Protein AF-A0A7S3I8T2-F1 (afdb_monomer)

Structure (mmCIF, N/CA/C/O backbone):
data_AF-A0A7S3I8T2-F1
#
_entry.id   AF-A0A7S3I8T2-F1
#
loop_
_atom_site.group_PDB
_atom_site.id
_atom_site.type_symbol
_atom_site.label_atom_id
_atom_site.label_alt_id
_atom_site.label_comp_id
_atom_site.label_asym_id
_atom_site.label_entity_id
_atom_site.label_seq_id
_atom_site.pdbx_PDB_ins_code
_atom_site.Cartn_x
_atom_site.Cartn_y
_atom_site.Cartn_z
_atom_site.occupancy
_atom_site.B_iso_or_equiv
_atom_site.auth_seq_id
_atom_site.auth_comp_id
_atom_site.auth_asym_id
_atom_site.auth_atom_id
_atom_site.pdbx_PDB_model_num
ATOM 1 N N . GLN A 1 1 ? -7.202 -4.702 26.003 1.00 79.88 1 GLN A N 1
ATOM 2 C CA . GLN A 1 1 ? -8.181 -5.060 24.951 1.00 79.88 1 GLN A CA 1
ATOM 3 C C . GLN A 1 1 ? -8.087 -4.119 23.748 1.00 79.88 1 GLN A C 1
ATOM 5 O O . GLN A 1 1 ? -7.825 -4.604 22.657 1.00 79.88 1 GLN A O 1
ATOM 10 N N . ASN A 1 2 ? -8.181 -2.798 23.941 1.00 88.44 2 ASN A N 1
ATOM 11 C CA . ASN A 1 2 ? -8.084 -1.801 22.862 1.00 88.44 2 ASN A CA 1
ATOM 12 C C . ASN A 1 2 ? -6.749 -1.814 22.090 1.00 88.44 2 ASN A C 1
ATOM 14 O O . ASN A 1 2 ? -6.755 -1.824 20.864 1.00 88.44 2 ASN A O 1
ATOM 18 N N . SER A 1 3 ? -5.611 -1.911 22.786 1.00 90.62 3 SER A N 1
ATOM 19 C CA . SER A 1 3 ? -4.289 -2.032 22.141 1.00 90.62 3 SER A CA 1
ATOM 20 C C . SER A 1 3 ? -4.180 -3.269 21.232 1.00 90.62 3 SER A C 1
ATOM 22 O O . SER A 1 3 ? -3.669 -3.180 20.121 1.00 90.62 3 SER A O 1
ATOM 24 N N . MET A 1 4 ? -4.743 -4.408 21.647 1.00 94.38 4 MET A N 1
ATOM 25 C CA . MET A 1 4 ? -4.772 -5.624 20.825 1.00 94.38 4 MET A CA 1
ATOM 26 C C . MET A 1 4 ? -5.675 -5.451 19.596 1.00 94.38 4 MET A C 1
ATOM 28 O O . MET A 1 4 ? -5.283 -5.819 18.494 1.00 94.38 4 MET A O 1
ATOM 32 N N . ALA A 1 5 ? -6.847 -4.829 19.765 1.00 94.31 5 ALA A N 1
ATOM 33 C CA . ALA A 1 5 ? -7.750 -4.514 18.659 1.00 94.31 5 ALA A CA 1
ATOM 34 C C . ALA A 1 5 ? -7.094 -3.594 17.617 1.00 94.31 5 ALA A C 1
ATOM 36 O O . ALA A 1 5 ? -7.261 -3.801 16.415 1.00 94.31 5 ALA A O 1
ATOM 37 N N . PHE A 1 6 ? -6.321 -2.604 18.067 1.00 96.62 6 PHE A N 1
ATOM 38 C CA . PHE A 1 6 ? -5.541 -1.727 17.198 1.00 96.62 6 PHE A CA 1
ATOM 39 C C . PHE A 1 6 ? -4.503 -2.506 16.386 1.00 96.62 6 PHE A C 1
ATOM 41 O O . PHE A 1 6 ? -4.461 -2.396 15.159 1.00 96.62 6 PHE A O 1
ATOM 48 N N . GLU A 1 7 ? -3.730 -3.362 17.051 1.00 97.56 7 GLU A N 1
ATOM 49 C CA . GLU A 1 7 ? -2.658 -4.120 16.409 1.00 97.56 7 GLU A CA 1
ATOM 50 C C . GLU A 1 7 ? -3.175 -5.139 15.395 1.00 97.56 7 GLU A C 1
ATOM 52 O O . GLU A 1 7 ? -2.665 -5.232 14.277 1.00 97.56 7 GLU A O 1
ATOM 57 N N . GLU A 1 8 ? -4.257 -5.836 15.733 1.00 97.50 8 GLU A N 1
ATOM 58 C CA . GLU A 1 8 ? -4.956 -6.724 14.808 1.00 97.50 8 GLU A CA 1
ATOM 59 C C . GLU A 1 8 ? -5.521 -5.963 13.600 1.00 97.50 8 GLU A C 1
ATOM 61 O O . GLU A 1 8 ? -5.439 -6.452 12.476 1.00 97.50 8 GLU A O 1
ATOM 66 N N . SER A 1 9 ? -6.042 -4.749 13.794 1.00 97.69 9 SER A N 1
ATOM 67 C CA . SER A 1 9 ? -6.591 -3.938 12.698 1.00 97.69 9 SER A CA 1
ATOM 68 C C . SER A 1 9 ? -5.501 -3.489 11.720 1.00 97.69 9 SER A C 1
ATOM 70 O O . SER A 1 9 ? -5.702 -3.540 10.503 1.00 97.69 9 SER A O 1
ATOM 72 N N . LYS A 1 10 ? -4.306 -3.141 12.220 1.00 98.25 10 LYS A N 1
ATOM 73 C CA . LYS A 1 10 ? -3.132 -2.896 11.364 1.00 98.25 10 LYS A CA 1
ATOM 74 C C . LYS A 1 10 ? -2.742 -4.147 10.580 1.00 98.25 10 LYS A C 1
ATOM 76 O O . LYS A 1 10 ? -2.500 -4.065 9.377 1.00 98.25 10 LYS A O 1
ATOM 81 N N . GLN A 1 11 ? -2.737 -5.315 11.225 1.00 97.75 11 GLN A N 1
ATOM 82 C CA . GLN A 1 11 ? -2.441 -6.580 10.548 1.00 97.75 11 GLN A CA 1
ATOM 83 C C . GLN A 1 11 ? -3.476 -6.926 9.470 1.00 97.75 11 GLN A C 1
ATOM 85 O O . GLN A 1 11 ? -3.091 -7.395 8.398 1.00 97.75 11 GLN A O 1
ATOM 90 N N . VAL A 1 12 ? -4.766 -6.681 9.723 1.00 97.75 12 VAL A N 1
ATOM 91 C CA . VAL A 1 12 ? -5.845 -6.842 8.735 1.00 97.75 12 VAL A CA 1
ATOM 92 C C . VAL A 1 12 ? -5.568 -5.976 7.511 1.00 97.75 12 VAL A C 1
ATOM 94 O O . VAL A 1 12 ? -5.531 -6.502 6.397 1.00 97.75 12 VAL A O 1
ATOM 97 N N . TYR A 1 13 ? -5.286 -4.685 7.715 1.00 98.25 13 TYR A N 1
ATOM 98 C CA . TYR A 1 13 ? -4.941 -3.771 6.628 1.00 98.25 13 TYR A CA 1
ATOM 99 C C . TYR A 1 13 ? -3.741 -4.280 5.820 1.00 98.25 13 TYR A C 1
ATOM 101 O O . TYR A 1 13 ? -3.831 -4.463 4.606 1.00 98.25 13 TYR A O 1
ATOM 109 N N . SER A 1 14 ? -2.623 -4.570 6.494 1.00 96.44 14 SER A N 1
ATOM 110 C CA . SER A 1 14 ? -1.396 -5.016 5.833 1.00 96.44 14 SER A CA 1
ATOM 111 C C . SER A 1 14 ? -1.572 -6.342 5.095 1.00 96.44 14 SER A C 1
ATOM 113 O O . SER A 1 14 ? -0.972 -6.529 4.040 1.00 96.44 14 SER A O 1
ATOM 115 N N . ARG A 1 15 ? -2.379 -7.272 5.617 1.00 96.38 15 ARG A N 1
ATOM 116 C CA . ARG A 1 15 ? -2.640 -8.564 4.969 1.00 96.38 15 ARG A CA 1
ATOM 117 C C . ARG A 1 15 ? -3.411 -8.388 3.665 1.00 96.38 15 ARG A C 1
ATOM 119 O O . ARG A 1 15 ? -3.026 -8.990 2.666 1.00 96.38 15 ARG A O 1
ATOM 126 N N . ILE A 1 16 ? -4.467 -7.575 3.673 1.00 96.25 16 ILE A N 1
ATOM 127 C CA . ILE A 1 16 ? -5.271 -7.312 2.473 1.00 96.25 16 ILE A CA 1
ATOM 128 C C . ILE A 1 16 ? -4.437 -6.538 1.455 1.00 96.25 16 ILE A C 1
ATOM 130 O O . ILE A 1 16 ? -4.403 -6.917 0.290 1.00 96.25 16 ILE A O 1
ATOM 134 N N . LEU A 1 17 ? -3.678 -5.527 1.882 1.00 93.56 17 LEU A N 1
ATOM 135 C CA . LEU A 1 17 ? -2.830 -4.759 0.970 1.00 93.56 17 LEU A CA 1
ATOM 136 C C . LEU A 1 17 ? -1.743 -5.629 0.309 1.00 93.56 17 LEU A C 1
ATOM 138 O O . LEU A 1 17 ? -1.503 -5.514 -0.888 1.00 93.56 17 LEU A O 1
ATOM 142 N N . LYS A 1 18 ? -1.154 -6.576 1.053 1.00 91.00 18 LYS A N 1
ATOM 143 C CA . LYS A 1 18 ? -0.194 -7.569 0.529 1.00 91.00 18 LYS A CA 1
ATOM 144 C C . LYS A 1 18 ? -0.819 -8.635 -0.378 1.00 91.00 18 LYS A C 1
ATOM 146 O O . LYS A 1 18 ? -0.087 -9.438 -0.954 1.00 91.00 18 LYS A O 1
ATOM 151 N N . SER A 1 19 ? -2.146 -8.676 -0.521 1.00 90.88 19 SER A N 1
ATOM 152 C CA . SER A 1 19 ? -2.793 -9.563 -1.497 1.00 90.88 19 SER A CA 1
ATOM 153 C C . SER A 1 19 ? -2.451 -9.182 -2.942 1.00 90.88 19 SER A C 1
ATOM 155 O O . SER A 1 19 ? -2.515 -10.038 -3.826 1.00 90.88 19 SER A O 1
ATOM 157 N N . VAL A 1 20 ? -1.990 -7.945 -3.169 1.00 87.75 20 VAL A N 1
ATOM 158 C CA . VAL A 1 20 ? -1.337 -7.523 -4.411 1.00 87.75 20 VAL A CA 1
ATOM 159 C C . VAL A 1 20 ? 0.015 -8.240 -4.514 1.00 87.75 20 VAL A C 1
ATOM 161 O O . VAL A 1 20 ? 1.042 -7.761 -4.045 1.00 87.75 20 VAL A O 1
ATOM 164 N N . ARG A 1 21 ? 0.007 -9.456 -5.078 1.00 76.56 21 ARG A N 1
ATOM 165 C CA . ARG A 1 21 ? 1.156 -10.382 -5.050 1.00 76.56 21 ARG A CA 1
ATOM 166 C C . ARG A 1 21 ? 2.373 -9.913 -5.853 1.00 76.56 21 ARG A C 1
ATOM 168 O O . ARG A 1 21 ? 3.469 -10.412 -5.609 1.00 76.56 21 ARG A O 1
ATOM 175 N N . LYS A 1 22 ? 2.190 -9.030 -6.837 1.00 87.69 22 LYS A N 1
ATOM 176 C CA . LYS A 1 22 ? 3.260 -8.517 -7.703 1.00 87.69 22 LYS A CA 1
ATOM 177 C C . LYS A 1 22 ? 2.988 -7.074 -8.084 1.00 87.69 22 LYS A C 1
ATOM 179 O O . LYS A 1 22 ? 1.893 -6.778 -8.537 1.00 87.69 22 LYS A O 1
ATOM 184 N N . LEU A 1 23 ? 4.008 -6.238 -7.936 1.00 93.62 23 LEU A N 1
ATOM 185 C CA . LEU A 1 23 ? 4.091 -4.898 -8.508 1.00 93.62 23 LEU A CA 1
ATOM 186 C C . LEU A 1 23 ? 4.990 -4.962 -9.766 1.00 93.62 23 LEU A C 1
ATOM 188 O O . LEU A 1 23 ? 5.879 -5.819 -9.803 1.00 93.62 23 LEU A O 1
ATOM 192 N N . PRO A 1 24 ? 4.809 -4.071 -10.754 1.00 96.25 24 PRO A N 1
ATOM 193 C CA . PRO A 1 24 ? 3.809 -3.010 -10.771 1.00 96.25 24 PRO A CA 1
ATOM 194 C C . PRO A 1 24 ? 2.391 -3.529 -11.061 1.00 96.25 24 PRO A C 1
ATOM 196 O O . PRO A 1 24 ? 2.195 -4.537 -11.734 1.00 96.25 24 PRO A O 1
ATOM 199 N N . VAL A 1 25 ? 1.392 -2.805 -10.567 1.00 95.75 25 VAL A N 1
ATOM 200 C CA . VAL A 1 25 ? -0.022 -2.952 -10.928 1.00 95.75 25 VAL A CA 1
ATOM 201 C C . VAL A 1 25 ? -0.598 -1.613 -11.365 1.00 95.75 25 VAL A C 1
ATOM 203 O O . VAL A 1 25 ? -0.016 -0.550 -11.113 1.00 95.75 25 VAL A O 1
ATOM 206 N N . LYS A 1 26 ? -1.773 -1.658 -11.998 1.00 94.62 26 LYS A N 1
ATOM 207 C CA . LYS A 1 26 ? -2.493 -0.443 -12.372 1.00 94.62 26 LYS A CA 1
ATOM 208 C C . LYS A 1 26 ? -2.874 0.357 -11.117 1.00 94.62 26 LYS A C 1
ATOM 210 O O . LYS A 1 26 ? -3.290 -0.244 -10.120 1.00 94.62 26 LYS A O 1
ATOM 215 N N . PRO A 1 27 ? -2.775 1.697 -11.148 1.00 92.50 27 PRO A N 1
ATOM 216 C CA . PRO A 1 27 ? -3.157 2.542 -10.017 1.00 92.50 27 PRO A CA 1
ATOM 217 C C . PRO A 1 27 ? -4.591 2.303 -9.525 1.00 92.50 27 PRO A C 1
ATOM 219 O O . PRO A 1 27 ? -4.860 2.386 -8.328 1.00 92.50 27 PRO A O 1
ATOM 222 N N . GLU A 1 28 ? -5.511 1.982 -10.433 1.00 94.38 28 GLU A N 1
ATOM 223 C CA . GLU A 1 28 ? -6.919 1.713 -10.139 1.00 94.38 28 GLU A CA 1
ATOM 224 C C . GLU A 1 28 ? -7.091 0.432 -9.316 1.00 94.38 28 GLU A C 1
ATOM 226 O O . GLU A 1 28 ? -7.834 0.434 -8.332 1.00 94.38 28 GLU A O 1
ATOM 231 N N . ASP A 1 29 ? -6.356 -0.625 -9.669 1.00 94.75 29 ASP A N 1
ATOM 232 C CA . ASP A 1 29 ? -6.374 -1.904 -8.955 1.00 94.75 29 ASP A CA 1
ATOM 233 C C . ASP A 1 29 ? -5.795 -1.729 -7.546 1.00 94.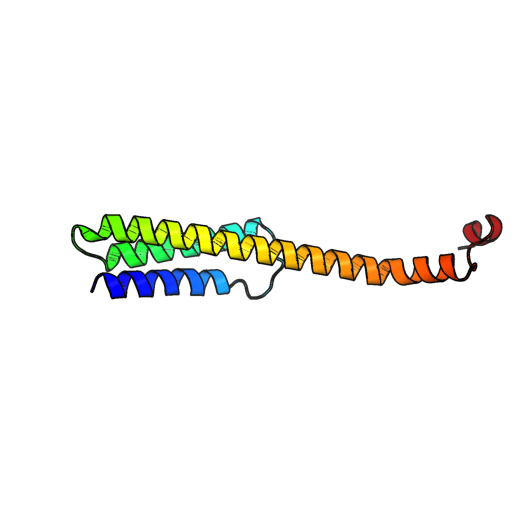75 29 ASP A C 1
ATOM 235 O O . ASP A 1 29 ? -6.395 -2.153 -6.554 1.00 94.75 29 ASP A O 1
ATOM 239 N N . LEU A 1 30 ? -4.671 -1.012 -7.433 1.00 95.25 30 LEU A N 1
ATOM 240 C CA . LEU A 1 30 ? -4.048 -0.707 -6.145 1.00 95.25 30 LEU A CA 1
ATOM 241 C C . LEU A 1 30 ? -4.974 0.132 -5.247 1.00 95.25 30 LEU A C 1
ATOM 243 O O . LEU A 1 30 ? -5.105 -0.136 -4.049 1.00 95.25 30 LEU A O 1
ATOM 247 N N . LYS A 1 31 ? -5.674 1.111 -5.829 1.00 96.25 31 LYS A N 1
ATOM 248 C CA . LYS A 1 31 ? -6.662 1.942 -5.130 1.00 96.25 31 LYS A CA 1
ATOM 249 C C . LYS A 1 31 ? -7.864 1.131 -4.654 1.00 96.25 31 LYS A C 1
ATOM 251 O O . LYS A 1 31 ? -8.372 1.390 -3.560 1.00 96.25 31 LYS A O 1
ATOM 256 N N . MET A 1 32 ? -8.326 0.170 -5.452 1.00 96.19 32 MET A N 1
ATOM 257 C CA . MET A 1 32 ? -9.437 -0.710 -5.091 1.00 96.19 32 MET A CA 1
ATOM 258 C C . MET A 1 32 ? -9.081 -1.573 -3.876 1.00 96.19 32 MET A C 1
ATOM 260 O O . MET A 1 32 ? -9.819 -1.555 -2.890 1.00 96.19 32 MET A O 1
ATOM 264 N N . VAL A 1 33 ? -7.917 -2.230 -3.897 1.00 96.50 33 VAL A N 1
ATOM 265 C CA . VAL A 1 33 ? -7.448 -3.053 -2.770 1.00 96.50 33 VAL A CA 1
ATOM 266 C C . VAL A 1 33 ? -7.210 -2.201 -1.523 1.00 96.50 33 VAL A C 1
ATOM 268 O O . VAL A 1 33 ? -7.594 -2.593 -0.423 1.00 96.50 33 VAL A O 1
ATOM 271 N N . HIS A 1 34 ? -6.641 -1.001 -1.666 1.00 97.56 34 HIS A N 1
ATOM 272 C CA . HIS A 1 34 ? -6.491 -0.077 -0.540 1.00 97.56 34 HIS A CA 1
ATOM 273 C C . HIS A 1 34 ? -7.832 0.301 0.091 1.00 97.56 34 HIS A C 1
ATOM 275 O O . HIS A 1 34 ? -7.949 0.318 1.318 1.00 97.56 34 HIS A O 1
ATOM 281 N N . LYS A 1 35 ? -8.849 0.597 -0.728 1.00 97.88 35 LYS A N 1
ATOM 282 C CA . LYS A 1 35 ? -10.187 0.937 -0.237 1.00 97.88 35 LYS A CA 1
ATOM 283 C C . LYS A 1 35 ? -10.778 -0.217 0.574 1.00 97.88 35 LYS A C 1
ATOM 285 O O . LYS A 1 35 ? -11.258 0.017 1.679 1.00 97.88 35 LYS A O 1
ATOM 290 N N . GLU A 1 36 ? -10.692 -1.441 0.060 1.00 97.62 36 GLU A N 1
ATOM 291 C CA . GLU A 1 36 ? -11.141 -2.649 0.761 1.00 97.62 36 GLU A CA 1
ATOM 292 C C . GLU A 1 36 ? -10.381 -2.862 2.079 1.00 97.62 36 GLU A C 1
ATOM 294 O O . GLU A 1 36 ? -10.996 -3.037 3.134 1.00 97.62 36 GLU A O 1
ATOM 299 N N . ALA A 1 37 ? -9.049 -2.775 2.044 1.00 97.88 37 ALA A N 1
ATOM 300 C CA . ALA A 1 37 ? -8.197 -2.936 3.217 1.00 97.88 37 ALA A CA 1
ATOM 301 C C . ALA A 1 37 ? -8.526 -1.903 4.301 1.00 97.88 37 ALA A C 1
ATOM 303 O O . ALA A 1 37 ? -8.649 -2.248 5.478 1.00 97.88 37 ALA A O 1
ATOM 304 N N . LYS A 1 38 ? -8.689 -0.633 3.905 1.00 98.31 38 LYS A N 1
ATOM 305 C CA . LYS A 1 38 ? -9.028 0.474 4.804 1.00 98.31 38 LYS A CA 1
ATOM 306 C C . LYS A 1 38 ? -10.386 0.256 5.459 1.00 98.31 38 LYS A C 1
ATOM 308 O O . LYS A 1 38 ? -10.476 0.350 6.681 1.00 98.31 38 LYS A O 1
ATOM 313 N N . THR A 1 39 ? -11.421 -0.033 4.671 1.00 98.25 39 THR A N 1
ATOM 314 C CA . THR A 1 39 ? -12.768 -0.285 5.197 1.00 98.25 39 THR A CA 1
ATOM 315 C C . THR A 1 39 ? -12.748 -1.451 6.180 1.00 98.25 39 THR A C 1
ATOM 317 O O . THR A 1 39 ? -13.195 -1.300 7.313 1.00 98.25 39 THR A O 1
ATOM 320 N N . THR A 1 40 ? -12.127 -2.570 5.803 1.00 97.94 40 THR A N 1
ATOM 321 C CA . THR A 1 40 ? -12.086 -3.774 6.645 1.00 97.94 40 THR A CA 1
ATOM 322 C C . THR A 1 40 ? -11.337 -3.538 7.958 1.00 97.94 40 THR A C 1
ATOM 324 O O . THR A 1 40 ? -11.783 -3.979 9.015 1.00 97.94 40 THR A O 1
ATOM 327 N N . ALA A 1 41 ? -10.210 -2.821 7.926 1.00 98.06 41 ALA A N 1
ATOM 328 C CA . ALA A 1 41 ? -9.436 -2.514 9.126 1.00 98.06 41 ALA A CA 1
ATOM 329 C C . ALA A 1 41 ? -10.174 -1.561 10.078 1.00 98.06 41 ALA A C 1
ATOM 331 O O . ALA A 1 41 ? -10.158 -1.775 11.289 1.00 98.06 41 ALA A O 1
ATOM 332 N N . LEU A 1 42 ? -10.846 -0.536 9.541 1.00 97.81 42 LEU A N 1
ATOM 333 C CA . LEU A 1 42 ? -11.635 0.399 10.345 1.00 97.81 42 LEU A CA 1
ATOM 334 C C . LEU A 1 42 ? -12.853 -0.287 10.970 1.00 97.81 42 LEU A C 1
ATOM 336 O O . LEU A 1 42 ? -13.098 -0.108 12.157 1.00 97.81 42 LEU A O 1
ATOM 340 N N . GLU A 1 43 ? -13.569 -1.124 10.217 1.00 97.56 43 GLU A N 1
ATOM 341 C CA . GLU A 1 43 ? -14.679 -1.920 10.754 1.00 97.56 43 GLU A CA 1
ATOM 342 C C . GLU A 1 43 ? -14.216 -2.925 11.814 1.00 97.56 43 GLU A C 1
ATOM 344 O O . GLU A 1 43 ? -14.915 -3.163 12.799 1.00 97.56 43 GLU A O 1
ATOM 349 N N . HIS A 1 44 ? -13.039 -3.527 11.630 1.00 97.38 44 HIS A N 1
ATOM 350 C CA . HIS A 1 44 ? -12.459 -4.432 12.615 1.00 97.38 44 HIS A CA 1
ATOM 351 C C . HIS A 1 44 ? -12.156 -3.702 13.932 1.00 97.38 44 HIS A C 1
ATOM 353 O O . HIS A 1 44 ? -12.509 -4.199 15.005 1.00 97.38 44 HIS A O 1
ATOM 359 N N . LEU A 1 45 ? -11.555 -2.509 13.856 1.00 96.44 45 LEU A N 1
ATOM 360 C CA . LEU A 1 45 ? -11.303 -1.680 15.032 1.00 96.44 45 LEU A CA 1
ATOM 361 C C . LEU A 1 45 ? -12.614 -1.248 15.691 1.00 96.44 45 LEU A C 1
ATOM 363 O O . LEU A 1 45 ? -12.747 -1.357 16.907 1.00 96.44 45 LEU A O 1
ATOM 367 N N . ASP A 1 46 ? -13.590 -0.810 14.896 1.00 95.38 46 ASP A N 1
ATOM 368 C CA . ASP A 1 46 ? -14.880 -0.317 15.376 1.00 95.38 46 ASP A CA 1
ATOM 369 C C . ASP A 1 46 ? -15.637 -1.358 16.214 1.00 95.38 46 ASP A C 1
ATOM 371 O O . ASP A 1 46 ? -16.198 -1.019 17.260 1.00 95.38 46 ASP A O 1
ATOM 375 N N . LYS A 1 47 ? -15.574 -2.630 15.795 1.00 95.19 47 LYS A N 1
ATOM 376 C CA . LYS A 1 47 ? -16.210 -3.769 16.473 1.00 95.19 47 LYS A CA 1
ATOM 377 C C . LYS A 1 47 ? -15.504 -4.198 17.761 1.00 95.19 47 LYS A C 1
ATOM 379 O O . LYS A 1 47 ? -16.149 -4.790 18.623 1.00 95.19 47 LYS A O 1
ATOM 384 N N . LYS A 1 48 ? -14.190 -3.978 17.880 1.00 94.38 48 LYS A N 1
ATOM 385 C CA . LYS A 1 48 ? -13.381 -4.520 18.989 1.00 94.38 48 LYS A CA 1
ATOM 386 C C . LYS A 1 48 ? -12.924 -3.481 20.010 1.00 94.38 48 LYS A C 1
ATOM 388 O O . LYS A 1 48 ? -12.732 -3.837 21.173 1.00 94.38 48 LYS A O 1
ATOM 393 N N . ALA A 1 49 ? -12.707 -2.239 19.589 1.00 93.38 49 ALA A N 1
ATOM 394 C CA . ALA A 1 49 ? -12.326 -1.153 20.479 1.00 93.38 49 ALA A CA 1
ATOM 395 C C . ALA A 1 49 ? -13.559 -0.591 21.194 1.00 93.38 49 ALA A C 1
ATOM 397 O O . ALA A 1 49 ? -14.616 -0.405 20.591 1.00 93.38 49 ALA A O 1
ATOM 398 N N . VAL A 1 50 ? -13.413 -0.300 22.484 1.00 91.50 50 VAL A N 1
ATOM 399 C CA . VAL A 1 50 ? -14.489 0.201 23.348 1.00 91.50 50 VAL A CA 1
ATOM 400 C C . VAL A 1 50 ? -14.021 1.408 24.161 1.00 91.50 50 VAL A C 1
ATOM 402 O O . VAL A 1 50 ? -12.831 1.552 24.443 1.00 91.50 50 VAL A O 1
ATOM 405 N N . GLY A 1 51 ? -14.963 2.260 24.567 1.00 91.00 51 GLY A N 1
ATOM 406 C CA . GLY A 1 51 ? -14.690 3.423 25.416 1.00 91.00 51 GLY A CA 1
ATOM 407 C C . GLY A 1 51 ? -14.090 4.625 24.677 1.00 91.00 51 GLY A C 1
ATOM 408 O O . GLY A 1 51 ? -14.067 4.681 23.448 1.00 91.00 51 GLY A O 1
ATOM 409 N N . GLU A 1 52 ? -13.623 5.604 25.451 1.00 86.12 52 GLU A N 1
ATOM 410 C CA . GLU A 1 52 ? -13.198 6.927 24.962 1.00 86.12 52 GLU A CA 1
ATOM 411 C C . GLU A 1 52 ? -11.942 6.877 24.073 1.00 86.12 52 GLU A C 1
ATOM 413 O O . GLU A 1 52 ? -11.808 7.659 23.131 1.00 86.12 52 GLU A O 1
ATOM 418 N N . GLU A 1 53 ? -11.066 5.889 24.284 1.00 90.69 53 GLU A N 1
ATOM 419 C CA . GLU A 1 53 ? -9.846 5.681 23.488 1.00 90.69 53 GLU A CA 1
ATOM 420 C C . GLU A 1 53 ? -10.130 5.317 22.020 1.00 90.69 53 GLU A C 1
ATOM 422 O O . GLU A 1 53 ? -9.265 5.468 21.156 1.00 90.69 53 GLU A O 1
ATOM 427 N N . LYS A 1 54 ? -11.343 4.844 21.702 1.00 92.44 54 LYS A N 1
ATOM 428 C CA . LYS A 1 54 ? -11.716 4.385 20.356 1.00 92.44 54 LYS A CA 1
ATOM 429 C C . LYS A 1 54 ? -11.509 5.463 19.290 1.00 92.44 54 LYS A C 1
ATOM 431 O O . LYS A 1 54 ? -11.024 5.160 18.197 1.00 92.44 54 LYS A O 1
ATOM 436 N N . LEU A 1 55 ? -11.855 6.715 19.594 1.00 92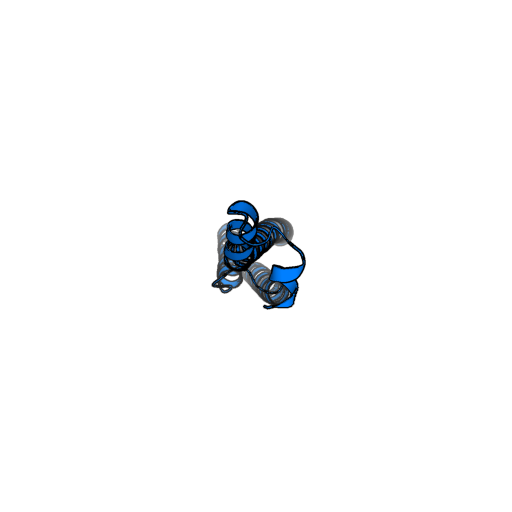.81 55 LEU A N 1
ATOM 437 C CA . LEU A 1 55 ? -11.693 7.834 18.660 1.00 92.81 55 LEU A CA 1
ATOM 438 C C . LEU A 1 55 ? -10.215 8.115 18.375 1.00 92.81 55 LEU A C 1
ATOM 440 O O . LEU A 1 55 ? -9.833 8.293 17.216 1.00 92.81 55 LEU A O 1
ATOM 444 N N . GLN A 1 56 ? -9.377 8.088 19.413 1.00 95.12 56 GLN A N 1
ATOM 445 C CA . GLN A 1 56 ? -7.937 8.272 19.271 1.00 95.12 56 GLN A CA 1
ATOM 446 C C . GLN A 1 56 ? -7.321 7.146 18.432 1.00 95.12 56 GLN A C 1
ATOM 448 O O . GLN A 1 56 ? -6.642 7.421 17.443 1.00 95.12 56 GLN A O 1
ATOM 453 N N . LEU A 1 57 ? -7.635 5.888 18.747 1.00 96.12 57 LEU A N 1
ATOM 454 C CA . LEU A 1 57 ? -7.122 4.728 18.012 1.00 96.12 57 LEU A CA 1
ATOM 455 C C . LEU A 1 57 ? -7.580 4.709 16.550 1.00 96.12 57 LEU A C 1
ATOM 457 O O . LEU A 1 57 ? -6.825 4.310 15.668 1.00 96.12 57 LEU A O 1
ATOM 461 N N . THR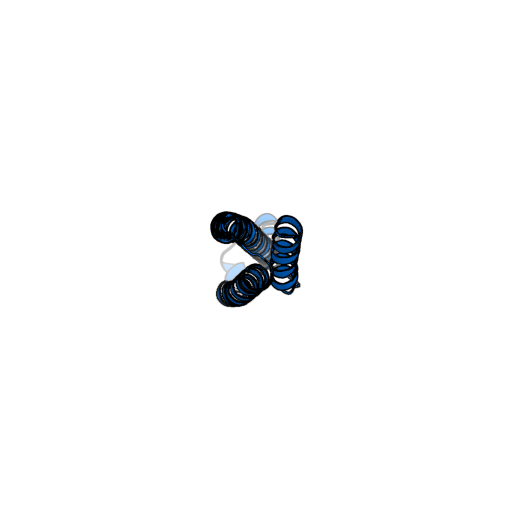 A 1 58 ? -8.796 5.178 16.263 1.00 95.88 58 THR A N 1
ATOM 462 C CA . THR A 1 58 ? -9.296 5.307 14.885 1.00 95.88 58 THR A CA 1
ATOM 463 C C . THR A 1 58 ? -8.499 6.349 14.099 1.00 95.88 58 THR A C 1
ATOM 465 O O . THR A 1 58 ? -8.157 6.131 12.932 1.00 95.88 58 THR A O 1
ATOM 468 N N . SER A 1 59 ? -8.160 7.471 14.740 1.00 96.88 59 SER A N 1
ATOM 469 C CA . SER A 1 59 ? -7.303 8.507 14.152 1.00 96.88 59 SER A CA 1
ATOM 470 C C . SER A 1 59 ? -5.895 7.976 13.878 1.00 96.88 59 SER A C 1
ATOM 472 O O . SER A 1 59 ? -5.386 8.108 12.763 1.00 96.88 59 SER A O 1
ATOM 474 N N . GLU A 1 60 ? -5.290 7.295 14.853 1.00 97.69 60 GLU A N 1
ATOM 475 C CA . GLU A 1 60 ? -3.970 6.674 14.710 1.00 97.69 60 GLU A CA 1
ATOM 476 C C . GLU A 1 60 ? -3.954 5.599 13.615 1.00 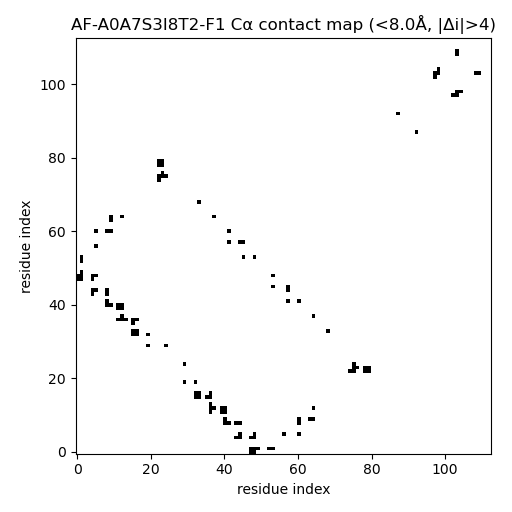97.69 60 GLU A C 1
ATOM 478 O O . GLU A 1 60 ? -3.037 5.565 12.792 1.00 97.69 60 GLU A O 1
ATOM 483 N N . LEU A 1 61 ? -5.002 4.775 13.526 1.00 98.06 61 LEU A N 1
ATOM 484 C CA . LEU A 1 61 ? -5.118 3.745 12.493 1.00 98.06 61 LEU A CA 1
ATOM 485 C C . LEU A 1 61 ? -5.233 4.383 11.107 1.00 98.06 61 LEU A C 1
ATOM 487 O O . LEU A 1 61 ? -4.620 3.915 10.151 1.00 98.06 61 LEU A O 1
ATOM 491 N N . THR A 1 62 ? -5.979 5.482 10.993 1.00 97.88 62 THR A N 1
ATOM 492 C CA . THR A 1 62 ? -6.116 6.218 9.732 1.00 97.88 62 THR A CA 1
ATOM 493 C C . THR A 1 62 ? -4.779 6.798 9.267 1.00 97.88 62 THR A C 1
ATOM 495 O O . THR A 1 62 ? -4.480 6.729 8.074 1.00 97.88 62 THR A O 1
ATOM 498 N N . LYS A 1 63 ? -3.955 7.315 10.191 1.00 98.31 63 LYS A N 1
ATOM 499 C CA . LYS A 1 63 ? -2.591 7.778 9.883 1.00 98.31 63 LYS A CA 1
ATOM 500 C C . LYS A 1 63 ? -1.709 6.632 9.393 1.00 98.31 63 LYS A C 1
ATOM 502 O O . LYS A 1 63 ? -1.154 6.725 8.302 1.00 98.31 63 LYS A O 1
ATOM 507 N N . PHE A 1 64 ? -1.680 5.520 10.129 1.00 98.19 64 PHE A N 1
ATOM 508 C CA . PHE A 1 64 ? -0.940 4.318 9.735 1.00 98.19 64 PHE A CA 1
ATOM 509 C C . PHE A 1 64 ? -1.337 3.816 8.336 1.00 98.19 64 PHE A C 1
ATOM 511 O O . PHE A 1 64 ? -0.479 3.460 7.527 1.00 98.19 64 PHE A O 1
ATOM 518 N N . ILE A 1 65 ? -2.639 3.797 8.034 1.00 98.31 65 ILE A N 1
ATOM 519 C CA . ILE A 1 65 ? -3.175 3.393 6.728 1.00 98.31 65 ILE A CA 1
ATOM 520 C C . ILE A 1 65 ? -2.669 4.318 5.616 1.00 98.31 65 ILE A C 1
ATOM 522 O O . ILE A 1 65 ? -2.269 3.829 4.559 1.00 98.31 65 ILE A O 1
ATOM 526 N N . ALA A 1 66 ? -2.688 5.635 5.843 1.00 98.06 66 ALA A N 1
ATOM 527 C CA . ALA A 1 66 ? -2.231 6.619 4.868 1.00 98.06 66 ALA A CA 1
ATOM 528 C C . ALA A 1 66 ? -0.731 6.467 4.573 1.00 98.06 66 ALA A C 1
ATOM 530 O O . ALA A 1 66 ? -0.350 6.358 3.410 1.00 98.06 66 ALA A O 1
ATOM 531 N N . GLU A 1 67 ? 0.097 6.374 5.615 1.00 98.06 67 GLU A N 1
ATOM 532 C CA . GLU A 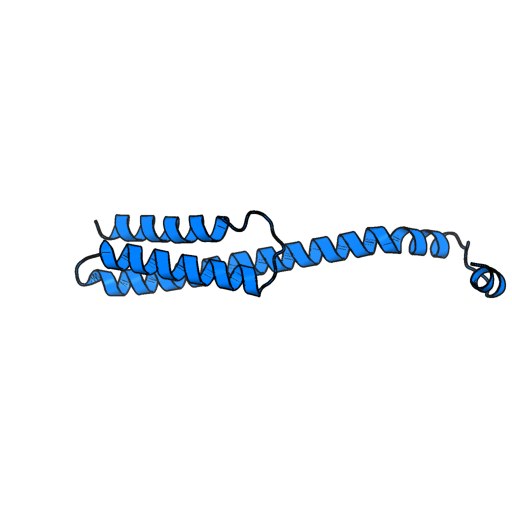1 67 ? 1.549 6.178 5.498 1.00 98.06 67 GLU A CA 1
ATOM 533 C C . GLU A 1 67 ? 1.887 4.863 4.786 1.00 98.06 67 GLU A C 1
ATOM 535 O O . GLU A 1 67 ? 2.685 4.833 3.850 1.00 98.06 67 GLU A O 1
ATOM 540 N N . SER A 1 68 ? 1.217 3.775 5.171 1.00 96.56 68 SER A N 1
ATOM 541 C CA . SER A 1 68 ? 1.419 2.465 4.551 1.00 96.56 68 SER A CA 1
ATOM 542 C C . SER A 1 68 ? 1.016 2.457 3.075 1.00 96.56 68 SER A C 1
ATOM 544 O O . SER A 1 68 ?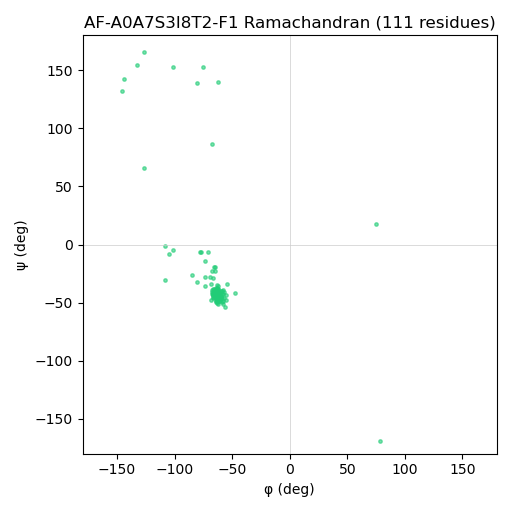 1.674 1.821 2.256 1.00 96.56 68 SER A O 1
ATOM 546 N N . TYR A 1 69 ? -0.074 3.145 2.719 1.00 97.31 69 TYR A N 1
ATOM 547 C CA . TYR A 1 69 ? -0.499 3.245 1.325 1.00 97.31 69 TYR A CA 1
ATOM 548 C C . TYR A 1 69 ? 0.479 4.066 0.484 1.00 97.31 69 TYR A C 1
ATOM 550 O O . TYR A 1 69 ? 0.768 3.689 -0.650 1.00 97.31 69 TYR A O 1
ATOM 558 N N . GLU A 1 70 ? 1.013 5.155 1.040 1.00 97.50 70 GLU A N 1
ATOM 559 C CA . GLU A 1 70 ? 2.044 5.953 0.377 1.00 97.50 70 GLU A CA 1
ATOM 560 C C . GLU A 1 70 ? 3.281 5.112 0.055 1.00 97.50 70 GLU A C 1
ATOM 562 O O . GLU A 1 70 ? 3.737 5.111 -1.086 1.00 97.50 70 GLU A O 1
ATOM 567 N N . GLY A 1 71 ? 3.752 4.316 1.021 1.00 95.56 71 GLY A N 1
ATOM 568 C CA . GLY A 1 71 ? 4.873 3.399 0.814 1.00 95.56 71 GLY A CA 1
ATOM 569 C C . GLY A 1 71 ? 4.645 2.444 -0.361 1.00 95.56 71 GLY A C 1
ATOM 570 O O . GLY A 1 71 ? 5.489 2.342 -1.250 1.00 95.56 71 GLY A O 1
ATOM 571 N N . VAL A 1 72 ? 3.469 1.813 -0.435 1.00 95.56 72 VAL A N 1
ATOM 572 C CA . VAL A 1 72 ? 3.156 0.877 -1.530 1.00 95.56 72 VAL A CA 1
ATOM 573 C C . VAL A 1 72 ? 3.023 1.583 -2.883 1.00 95.56 72 VAL A C 1
ATOM 575 O O . VAL A 1 72 ? 3.420 1.015 -3.900 1.00 95.56 72 VAL A O 1
ATOM 578 N N . LYS A 1 73 ? 2.518 2.823 -2.937 1.00 96.31 73 LYS A N 1
ATOM 579 C CA . LYS A 1 73 ? 2.505 3.601 -4.190 1.00 96.31 73 LYS A CA 1
ATOM 580 C C . LYS A 1 73 ? 3.921 3.861 -4.700 1.00 96.31 73 LYS A C 1
ATOM 582 O O . LYS A 1 73 ? 4.183 3.630 -5.878 1.00 96.31 73 LYS A O 1
ATOM 587 N N . ILE A 1 74 ? 4.831 4.269 -3.815 1.00 96.50 74 ILE A N 1
ATOM 588 C CA . ILE A 1 74 ? 6.240 4.508 -4.156 1.00 96.50 74 ILE A CA 1
ATOM 589 C C . ILE A 1 74 ? 6.897 3.217 -4.663 1.00 96.50 74 ILE A C 1
ATOM 591 O O . ILE A 1 74 ? 7.585 3.225 -5.686 1.00 96.50 74 ILE A O 1
ATOM 595 N N . GLU A 1 75 ? 6.662 2.088 -3.989 1.00 95.38 75 GLU A N 1
ATOM 596 C CA . GLU A 1 75 ? 7.151 0.779 -4.438 1.00 95.38 75 GLU A CA 1
ATOM 597 C C . GLU A 1 75 ? 6.598 0.403 -5.821 1.00 95.38 75 GLU A C 1
ATOM 599 O O . GLU A 1 75 ? 7.347 -0.069 -6.679 1.00 95.38 75 GLU A O 1
ATOM 604 N N . ASN A 1 76 ? 5.309 0.660 -6.067 1.00 96.38 76 ASN A N 1
ATOM 605 C CA . ASN A 1 76 ? 4.646 0.380 -7.340 1.00 96.38 76 ASN A CA 1
ATOM 606 C C . ASN A 1 76 ? 5.233 1.212 -8.488 1.00 96.38 76 ASN A C 1
ATOM 608 O O . ASN A 1 76 ? 5.534 0.678 -9.556 1.00 96.38 76 ASN A O 1
ATOM 612 N N . GLU A 1 77 ? 5.437 2.511 -8.265 1.00 96.31 77 GLU A N 1
ATOM 613 C CA . GLU A 1 77 ? 6.059 3.414 -9.237 1.00 96.31 77 GLU A CA 1
ATOM 614 C C . GLU A 1 77 ? 7.508 3.018 -9.534 1.00 96.31 77 GLU A C 1
ATOM 616 O O . GLU A 1 77 ? 7.924 2.984 -10.695 1.00 96.31 77 GLU A O 1
ATOM 621 N N . SER A 1 78 ? 8.271 2.657 -8.499 1.00 96.62 78 SER A N 1
ATOM 622 C CA . SER A 1 78 ? 9.647 2.178 -8.639 1.00 96.62 78 SER A CA 1
ATOM 623 C C . SER A 1 78 ? 9.721 0.886 -9.462 1.00 96.62 78 SER A C 1
ATOM 625 O O . SER A 1 78 ? 10.532 0.781 -10.388 1.00 96.62 78 SER A O 1
ATOM 627 N N . ALA A 1 79 ? 8.831 -0.074 -9.187 1.00 96.19 79 ALA A N 1
ATOM 628 C CA . ALA A 1 79 ? 8.722 -1.313 -9.952 1.00 96.19 79 ALA A CA 1
ATOM 629 C C . ALA A 1 79 ? 8.362 -1.038 -11.422 1.00 96.19 79 ALA A C 1
ATOM 631 O O . ALA A 1 79 ? 9.021 -1.563 -12.318 1.00 96.19 79 ALA A O 1
ATOM 632 N N . CYS A 1 80 ? 7.400 -0.145 -11.672 1.00 96.50 80 CYS A N 1
ATOM 633 C CA . CYS A 1 80 ? 7.007 0.275 -13.019 1.00 96.50 80 CYS A CA 1
ATOM 634 C C . CYS A 1 80 ? 8.181 0.893 -13.784 1.00 96.50 80 CYS A C 1
ATOM 636 O O . CYS A 1 80 ? 8.506 0.471 -14.893 1.00 96.50 80 CYS A O 1
ATOM 638 N N . LYS A 1 81 ? 8.895 1.838 -13.162 1.00 96.56 81 LYS A N 1
ATOM 639 C CA . LYS A 1 81 ? 10.079 2.465 -13.758 1.00 96.56 81 LYS A CA 1
ATOM 640 C C . LYS A 1 81 ? 11.143 1.431 -14.117 1.00 96.56 81 LYS A C 1
ATOM 642 O O . LYS A 1 81 ? 11.738 1.519 -15.189 1.00 96.56 81 LYS A O 1
ATOM 647 N N . LYS A 1 82 ? 11.386 0.456 -13.238 1.00 96.69 82 LYS A N 1
ATOM 648 C CA . LYS A 1 82 ? 12.348 -0.622 -13.483 1.00 96.69 82 LYS A CA 1
ATOM 649 C C . LYS A 1 82 ? 11.941 -1.482 -14.680 1.00 96.69 82 LYS A C 1
ATOM 651 O O . LYS A 1 82 ? 12.789 -1.744 -15.527 1.00 96.69 82 LYS A O 1
ATOM 656 N N . GLU A 1 83 ? 10.676 -1.889 -14.773 1.00 95.44 83 GLU A N 1
ATOM 657 C CA . GLU A 1 83 ? 10.192 -2.673 -15.917 1.00 95.44 83 GLU A CA 1
ATOM 658 C C . GLU A 1 83 ? 10.277 -1.888 -17.228 1.00 95.44 83 GLU A C 1
ATOM 660 O O . GLU A 1 83 ? 10.785 -2.414 -18.216 1.00 95.44 83 GLU A O 1
ATOM 665 N N . CYS A 1 84 ? 9.903 -0.605 -17.226 1.00 94.69 84 CYS A N 1
ATOM 666 C CA . CYS A 1 84 ? 10.055 0.263 -18.394 1.00 94.69 84 CYS A CA 1
ATOM 667 C C . CYS A 1 84 ? 11.520 0.388 -18.836 1.00 94.69 84 CYS A C 1
ATOM 669 O O . CYS A 1 84 ? 11.822 0.261 -20.020 1.00 94.69 84 CYS A O 1
ATOM 671 N N . LEU A 1 85 ? 12.448 0.613 -17.901 1.00 94.88 85 LEU A N 1
ATOM 672 C CA . LEU A 1 85 ? 13.877 0.703 -18.217 1.00 94.88 85 LEU A CA 1
ATOM 673 C C . LEU A 1 85 ? 14.430 -0.616 -18.763 1.00 94.88 85 LEU A C 1
ATOM 675 O O . LEU A 1 85 ? 15.218 -0.595 -19.708 1.00 94.88 85 LEU A O 1
ATOM 679 N N . ASN A 1 86 ? 14.011 -1.750 -18.199 1.00 94.12 86 ASN A N 1
ATOM 680 C CA . ASN A 1 86 ? 14.401 -3.067 -18.697 1.00 94.12 86 ASN A CA 1
ATOM 681 C C . ASN A 1 86 ? 13.887 -3.289 -20.120 1.00 94.12 86 ASN A C 1
ATOM 683 O O . ASN A 1 86 ? 14.677 -3.637 -20.992 1.00 94.12 86 ASN A O 1
ATOM 687 N N . TYR A 1 87 ? 12.610 -2.995 -20.375 1.00 93.88 87 TYR A N 1
ATOM 688 C CA . TYR A 1 87 ? 12.021 -3.092 -21.707 1.00 93.88 87 TYR A CA 1
ATOM 689 C C . TYR A 1 87 ? 12.775 -2.226 -22.723 1.00 93.88 87 TYR A C 1
ATOM 691 O O . TYR A 1 87 ? 13.119 -2.694 -23.809 1.00 93.88 87 TYR A O 1
ATOM 699 N N . LEU A 1 88 ? 13.081 -0.972 -22.371 1.00 92.75 88 LEU A N 1
ATOM 700 C CA . LEU A 1 88 ? 13.857 -0.088 -23.240 1.00 92.75 88 LEU A CA 1
ATOM 701 C C . LEU A 1 88 ? 15.255 -0.657 -23.506 1.00 92.75 88 LEU A C 1
ATOM 703 O O . LEU A 1 88 ? 15.704 -0.694 -24.647 1.00 92.75 88 LEU A O 1
ATOM 707 N N . LYS A 1 89 ? 15.942 -1.151 -22.476 1.00 91.25 89 LYS A N 1
ATOM 708 C CA . LYS A 1 89 ? 17.267 -1.749 -22.642 1.00 91.25 89 LYS A CA 1
ATOM 709 C C . LYS A 1 89 ? 17.221 -2.973 -23.557 1.00 91.25 89 LYS A C 1
ATOM 711 O O . LYS A 1 89 ? 18.054 -3.091 -24.447 1.00 91.25 89 LYS A O 1
ATOM 716 N N . GLU A 1 90 ? 16.257 -3.864 -23.374 1.00 89.69 90 GLU A N 1
ATOM 717 C CA . GLU A 1 90 ? 16.121 -5.077 -24.185 1.00 89.69 90 GLU A CA 1
ATOM 718 C C . GLU A 1 90 ? 15.834 -4.753 -25.655 1.00 89.69 90 GLU A C 1
ATOM 720 O O . GLU A 1 90 ? 16.497 -5.285 -26.540 1.00 89.69 90 GLU A O 1
ATOM 725 N N . ASN A 1 91 ? 14.914 -3.827 -25.927 1.00 88.06 91 ASN A N 1
ATOM 726 C CA . ASN A 1 91 ? 14.488 -3.540 -27.298 1.00 88.06 91 ASN A CA 1
ATOM 727 C C . ASN A 1 91 ? 15.457 -2.625 -28.056 1.00 88.06 91 ASN A C 1
ATOM 729 O O . ASN A 1 91 ? 15.614 -2.763 -29.268 1.00 88.06 91 ASN A O 1
ATOM 733 N N . PHE A 1 92 ? 16.128 -1.705 -27.361 1.00 87.06 92 PHE A N 1
ATOM 734 C CA . PHE A 1 92 ? 16.975 -0.698 -28.003 1.00 87.06 92 PHE A CA 1
ATOM 735 C C . PHE A 1 92 ? 18.478 -0.976 -27.877 1.00 87.06 92 PHE A C 1
ATOM 737 O O . PHE A 1 92 ? 19.258 -0.319 -28.562 1.00 87.06 92 PHE A O 1
ATOM 744 N N . SER A 1 93 ? 18.906 -1.968 -27.085 1.00 82.81 93 SER A N 1
ATOM 745 C CA . SER A 1 93 ? 20.324 -2.371 -27.007 1.00 82.81 93 SER A CA 1
ATOM 746 C C . SER A 1 93 ? 20.880 -2.804 -28.361 1.00 82.81 93 SER A C 1
ATOM 748 O O . SER A 1 93 ? 21.957 -2.363 -28.744 1.00 82.81 93 SER A O 1
ATOM 750 N N . SER A 1 94 ? 20.116 -3.582 -29.130 1.00 73.38 94 SER A N 1
ATOM 751 C CA . SER A 1 94 ? 20.528 -4.029 -30.467 1.00 73.38 94 SER A CA 1
ATOM 752 C C . SER A 1 94 ? 20.682 -2.870 -31.464 1.00 73.38 94 SER A C 1
ATOM 754 O O . SER A 1 94 ? 21.603 -2.864 -32.280 1.00 73.38 94 SER A O 1
ATOM 756 N N . ILE A 1 95 ? 19.811 -1.857 -31.383 1.00 74.94 95 ILE A N 1
ATOM 757 C CA . ILE A 1 95 ? 19.916 -0.628 -32.181 1.00 74.94 95 ILE A CA 1
ATOM 758 C C . ILE A 1 95 ? 21.163 0.149 -31.756 1.00 74.94 95 ILE A C 1
ATOM 760 O O . ILE A 1 95 ? 21.945 0.574 -32.605 1.00 74.94 95 ILE A O 1
ATOM 764 N N . GLN A 1 96 ? 21.383 0.286 -30.449 1.00 75.81 96 GLN A N 1
ATOM 765 C CA . GLN A 1 96 ? 22.544 0.973 -29.897 1.00 75.81 96 GLN A CA 1
ATOM 766 C C . GLN A 1 96 ? 23.859 0.301 -30.327 1.00 75.81 96 GLN A C 1
ATOM 768 O O . GLN A 1 96 ? 24.773 0.991 -30.763 1.00 75.81 96 GLN A O 1
ATOM 773 N N . GLU A 1 97 ? 23.940 -1.030 -30.305 1.00 76.44 97 GLU A N 1
ATOM 774 C CA . GLU A 1 9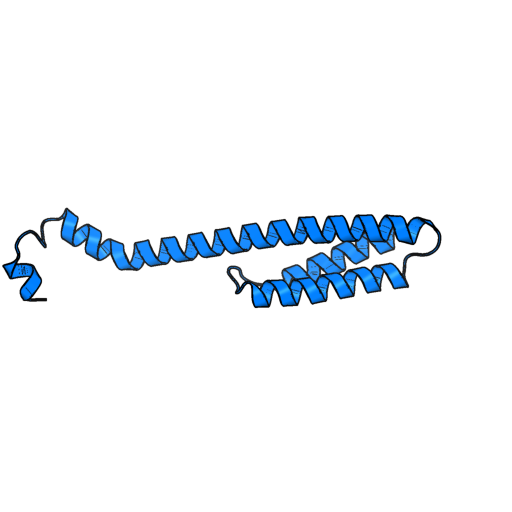7 ? 25.109 -1.787 -30.773 1.00 76.44 97 GLU A CA 1
ATOM 775 C C . GLU A 1 97 ? 25.362 -1.616 -32.278 1.00 76.44 97 GLU A C 1
ATOM 777 O O . GLU A 1 97 ? 26.505 -1.417 -32.696 1.00 76.44 97 GLU A O 1
ATOM 782 N N . LYS A 1 98 ? 24.314 -1.636 -33.111 1.00 68.75 98 LYS A N 1
ATOM 783 C CA . LYS A 1 98 ? 24.439 -1.428 -34.566 1.00 68.75 98 LYS A CA 1
ATOM 784 C C . LYS A 1 98 ? 24.899 -0.013 -34.922 1.00 68.75 98 LYS A C 1
ATOM 786 O O . LYS A 1 98 ? 25.719 0.147 -35.824 1.00 68.75 98 LYS A O 1
ATOM 791 N N . VAL A 1 99 ? 24.418 0.996 -34.196 1.00 73.31 99 VAL A N 1
ATOM 792 C CA . VAL A 1 99 ? 24.869 2.389 -34.347 1.00 73.31 99 VAL A CA 1
ATOM 793 C C . VAL A 1 99 ? 26.313 2.544 -33.860 1.00 73.31 99 VAL A C 1
ATOM 795 O O . VAL A 1 99 ? 27.146 3.090 -34.575 1.00 73.31 99 VAL A O 1
ATOM 798 N N . SER A 1 100 ? 26.652 2.023 -32.676 1.00 73.75 100 SER A N 1
ATOM 799 C CA . SER A 1 100 ? 27.998 2.159 -32.097 1.00 73.75 100 SER A CA 1
ATOM 800 C C . SER A 1 100 ? 29.082 1.367 -32.835 1.00 73.75 100 SER A C 1
ATOM 802 O O . SER A 1 100 ? 30.238 1.779 -32.825 1.00 73.75 100 SER A O 1
ATOM 804 N N . SER A 1 101 ? 28.735 0.258 -33.493 1.00 76.81 101 SER A N 1
ATOM 805 C CA . SER A 1 101 ? 29.661 -0.525 -34.331 1.00 76.81 101 SER A CA 1
ATOM 806 C C . SER A 1 101 ? 29.912 0.086 -35.714 1.00 76.81 101 SER A C 1
ATOM 808 O O . SER A 1 101 ? 30.757 -0.413 -36.453 1.00 76.81 101 SER A O 1
ATOM 810 N N . GLY A 1 102 ? 29.197 1.158 -36.0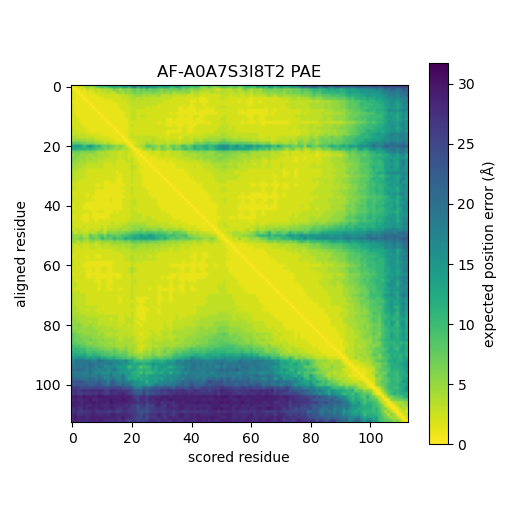76 1.00 65.50 102 GLY A N 1
ATOM 811 C CA . GLY A 1 102 ? 29.311 1.793 -37.386 1.00 65.50 102 GLY A CA 1
ATOM 812 C C . GLY A 1 102 ? 28.643 1.019 -38.528 1.00 65.50 102 GLY A C 1
ATOM 813 O O . GLY A 1 102 ? 28.926 1.282 -39.693 1.00 65.50 102 GLY A O 1
ATOM 814 N N . THR A 1 103 ? 27.748 0.080 -38.204 1.00 60.09 103 THR A N 1
ATOM 815 C CA . THR A 1 103 ? 26.997 -0.722 -39.189 1.00 60.09 103 THR A CA 1
ATOM 816 C C . THR A 1 103 ? 25.901 0.097 -39.891 1.00 60.09 103 THR A C 1
ATOM 818 O O . THR A 1 103 ? 25.357 -0.327 -40.902 1.00 60.09 103 THR A O 1
ATOM 821 N N . VAL A 1 104 ? 25.557 1.277 -39.361 1.00 59.41 104 VAL A N 1
ATOM 822 C CA . VAL A 1 104 ? 24.540 2.186 -39.918 1.00 59.41 104 VAL A CA 1
ATOM 823 C C . VAL A 1 104 ? 25.167 3.570 -40.103 1.00 59.41 104 VAL A C 1
ATOM 825 O O . VAL A 1 104 ? 24.833 4.518 -39.400 1.00 59.41 104 VAL A O 1
ATOM 828 N N . ASN A 1 105 ? 26.147 3.673 -41.003 1.00 58.78 105 ASN A N 1
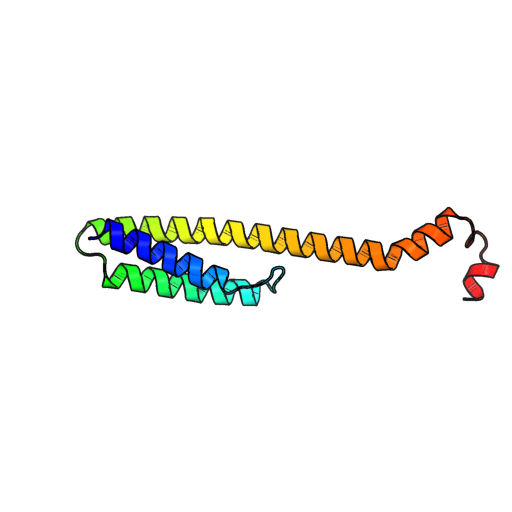ATOM 829 C CA . ASN A 1 105 ? 26.930 4.901 -41.205 1.00 58.78 105 ASN A CA 1
ATOM 830 C C . ASN A 1 105 ? 26.617 5.625 -42.523 1.00 58.78 105 ASN A C 1
ATOM 832 O O . ASN A 1 105 ? 27.188 6.685 -42.788 1.00 58.78 105 ASN A O 1
ATOM 836 N N . SER A 1 106 ? 25.717 5.094 -43.357 1.00 56.31 106 SER A N 1
ATOM 837 C CA . SER A 1 106 ? 25.335 5.736 -44.615 1.00 56.31 106 SER A CA 1
ATOM 838 C C . SER A 1 106 ? 23.851 5.542 -44.960 1.00 56.31 106 SER A C 1
ATOM 840 O O . SER A 1 106 ? 23.279 4.477 -44.734 1.00 56.31 106 SER A O 1
ATOM 842 N N . LEU A 1 107 ? 23.229 6.587 -45.530 1.00 55.12 107 LEU A N 1
ATOM 843 C CA . LEU A 1 107 ? 21.829 6.591 -45.999 1.00 55.12 107 LEU A CA 1
ATOM 844 C C . LEU A 1 107 ? 21.452 5.361 -46.862 1.00 55.12 107 LEU A C 1
ATOM 846 O O . LEU A 1 107 ? 20.382 4.799 -46.638 1.00 55.12 107 LEU A O 1
ATOM 850 N N . PRO A 1 108 ? 22.309 4.887 -47.793 1.00 58.09 108 PRO A N 1
ATOM 851 C CA . PRO A 1 108 ? 21.991 3.736 -48.642 1.00 58.09 108 PRO A CA 1
ATOM 852 C C . PRO A 1 108 ? 21.822 2.400 -47.897 1.00 58.09 108 PRO A C 1
ATOM 854 O O . PRO A 1 108 ? 21.179 1.491 -48.418 1.00 58.09 108 PRO A O 1
ATOM 857 N N . GLU A 1 109 ? 22.403 2.247 -46.703 1.00 54.75 109 GLU A N 1
ATOM 858 C CA . GLU A 1 109 ? 22.261 1.033 -45.880 1.00 54.75 109 GLU A CA 1
ATOM 859 C C . GLU A 1 109 ? 20.993 1.055 -45.021 1.00 54.75 109 GLU A C 1
ATOM 861 O O . GLU A 1 109 ? 20.447 0.001 -44.704 1.00 54.75 109 GLU A O 1
ATOM 866 N N . PHE A 1 110 ? 20.491 2.246 -44.691 1.00 56.81 110 PHE A N 1
ATOM 867 C CA . PHE A 1 110 ? 19.233 2.422 -43.969 1.00 56.81 110 PHE A CA 1
ATOM 868 C C . PHE A 1 110 ? 18.009 2.134 -44.858 1.00 56.81 110 PHE A C 1
ATOM 870 O O . PHE A 1 110 ? 17.039 1.556 -44.386 1.00 56.81 110 PHE A O 1
ATOM 877 N N . GLU A 1 111 ? 18.068 2.472 -46.151 1.00 54.38 111 GLU A N 1
ATOM 878 C CA . GLU A 1 111 ? 16.963 2.282 -47.112 1.00 54.38 111 GLU A CA 1
ATOM 879 C C . GLU A 1 111 ? 16.783 0.828 -47.610 1.00 54.38 111 GLU A C 1
ATOM 881 O O . GLU A 1 111 ? 15.830 0.545 -48.335 1.00 54.38 111 GLU A O 1
ATOM 886 N N . ARG A 1 112 ? 17.687 -0.102 -47.257 1.00 55.97 112 ARG A N 1
ATOM 887 C CA . ARG A 1 112 ? 17.636 -1.527 -47.664 1.00 55.97 112 ARG A CA 1
ATOM 888 C C . ARG A 1 112 ? 17.116 -2.493 -46.584 1.00 55.97 112 ARG A C 1
ATOM 890 O O . ARG A 1 112 ? 17.005 -3.684 -46.878 1.00 55.97 112 ARG A O 1
ATOM 897 N N . LEU A 1 113 ? 16.853 -2.009 -45.368 1.00 52.56 113 LEU A N 1
ATOM 898 C CA . LEU A 1 113 ? 16.214 -2.749 -44.265 1.00 52.56 113 LEU A CA 1
ATOM 899 C C . LEU A 1 113 ? 14.687 -2.684 -44.370 1.00 52.56 113 LEU A C 1
ATOM 901 O O . LEU A 1 113 ? 14.054 -3.700 -44.009 1.00 52.56 113 LEU A O 1
#

Nearest PDB structures (foldseek):
  8r1a-assembly1_A  TM=9.486E-01  e=1.618E-02  Homo sapiens
  7e5a-assembly1_A  TM=9.098E-01  e=3.175E-02  Homo sapiens
  7e59-assembly4_C  TM=9.389E-01  e=8.728E-02  Homo sapiens
  7e58-assembly1_A  TM=9.229E-01  e=3.762E-01  Homo sapiens
  7e58-assembly2_B  TM=8.941E-01  e=3.762E-01  Homo sapiens

Foldseek 3Di:
DLVVLLVVLLVQLVVQLCVCVDADDDPVVSVVSLVVSLVSSLVSSVVPDDDDCSVVSSVVSVVSSVVVSVVVVVVRVVRVVVVVVVVCCVVCVVVVCCVVVCVPVDPVSVVVD

Mean predicted aligned error: 7.46 Å

pLDDT: mean 89.27, std 12.79, range [52.56, 98.31]

Organism: NCBI:txid342563

InterPro domains:
  IPR003191 Guanylate-binding protein/Atlastin, C-terminal [PF02841] (2-103)
  IPR036543 Guanylate-binding protein, C-terminal domain superfamily [SSF48340] (2-104)

Sequence (113 aa):
QNSMAFEESKQVYSRILKSVRKLPVKPEDLKMVHKEAKTTALEHLDKKAVGEEKLQLTSELTKFIAESYEGVKIENESACKKECLNYLKENFSSIQEKVSSGTVNSLPEFERL

Solvent-accessible surface area (backbone atoms only — not comparable to full-atom values): 6210 Å² total; per-residue (Å²): 107,49,70,56,26,51,53,51,19,53,50,48,25,54,53,46,48,55,63,64,82,63,72,50,66,58,70,67,60,54,49,50,42,46,51,53,17,50,52,53,18,52,54,48,26,62,76,56,33,66,71,83,60,36,63,57,52,50,52,53,48,52,52,54,51,52,55,54,50,52,52,52,50,53,52,27,52,52,38,41,51,50,52,52,52,49,51,49,48,68,69,44,44,63,55,50,50,38,53,75,71,55,76,67,76,49,74,77,64,65,79,73,112

Secondary structure (DSSP, 8-state):
-HHHHHHHHHHHHHHHHTT--SS---HHHHHHHHHHHHHHHHHHHHHH--STHHHHHHHHHHHHHHHHHHHHHHHHHHHHHHHHHHHHHHHHHHHHHHHHTTSS-SHHHHTT-

Radius of gyration: 24.35 Å; Cα contacts (8 Å, |Δi|>4): 67; chains: 1; bounding box: 46×19×74 Å